Protein AF-A0A257X9N2-F1 (afdb_monomer_lite)

Foldseek 3Di:
DDDDPPDPDDDPVVVVVVVVVVVVVVVVVLVVQLVVQLVCCCPQQVDDSVLSSVQSVCVVVVHQRPDDRPDPSSVVVSVD

Radius of gyration: 18.73 Å; chains: 1; bounding box: 46×18×48 Å

Sequence (80 aa):
MFESRSAPLAPRRVFIQRVIKYASIASIVIGVALGIGILGYHYIARFTWIDSLLNASMILGGMGPMGDLPSDSAKVFASF

pLDDT: mean 86.62, std 8.62, range [55.44, 96.62]

Structure (mmCIF, N/CA/C/O backbone):
data_AF-A0A257X9N2-F1
#
_entry.id   AF-A0A257X9N2-F1
#
loop_
_atom_site.group_PDB
_atom_site.id
_atom_site.type_symbol
_atom_site.label_atom_id
_atom_site.label_alt_id
_atom_site.label_comp_id
_atom_site.label_asym_id
_atom_site.label_entity_id
_atom_site.label_seq_id
_atom_site.pdbx_PDB_ins_code
_atom_site.Cartn_x
_atom_site.Cartn_y
_atom_site.Cartn_z
_atom_site.occupancy
_atom_site.B_iso_or_equiv
_atom_site.auth_seq_id
_atom_site.auth_comp_id
_atom_site.auth_asym_id
_atom_site.auth_atom_id
_atom_site.pdbx_PDB_model_num
ATOM 1 N N . MET A 1 1 ? -21.962 -1.725 14.036 1.00 55.44 1 MET A N 1
ATOM 2 C CA . MET A 1 1 ? -23.054 -0.791 13.706 1.00 55.44 1 MET A CA 1
ATOM 3 C C . MET A 1 1 ? -22.800 0.491 14.479 1.00 55.44 1 MET A C 1
ATOM 5 O O . MET A 1 1 ? -22.490 0.389 15.661 1.00 55.44 1 MET A O 1
ATOM 9 N N . PHE A 1 2 ? -22.776 1.643 13.811 1.00 66.50 2 PHE A N 1
ATOM 10 C CA . PHE A 1 2 ? -22.607 2.936 14.483 1.00 66.50 2 PHE A CA 1
ATOM 11 C C . PHE A 1 2 ? -23.918 3.325 15.185 1.00 66.50 2 PHE A C 1
ATOM 13 O O . PHE A 1 2 ? -24.989 2.924 14.730 1.00 66.50 2 PHE A O 1
ATOM 20 N N . GLU A 1 3 ? -23.829 4.033 16.313 1.00 71.38 3 GLU A N 1
ATOM 21 C CA . GLU A 1 3 ? -25.006 4.516 17.045 1.00 71.38 3 GLU A CA 1
ATOM 22 C C . GLU A 1 3 ? -25.789 5.546 16.208 1.00 71.38 3 GLU A C 1
ATOM 24 O O . GLU A 1 3 ? -25.198 6.353 15.487 1.00 71.38 3 GLU A O 1
ATOM 29 N N . SER A 1 4 ? -27.124 5.531 16.307 1.00 70.31 4 SER A N 1
ATOM 30 C CA . SER A 1 4 ? -27.954 6.624 15.791 1.00 70.31 4 SER A CA 1
ATOM 31 C C . SER A 1 4 ? -27.766 7.871 16.663 1.00 70.31 4 SER A C 1
ATOM 33 O O . SER A 1 4 ? -27.364 7.767 17.821 1.00 70.31 4 SER A O 1
ATOM 35 N N . ARG A 1 5 ? -28.077 9.062 16.131 1.00 63.34 5 ARG A N 1
ATOM 36 C CA . ARG A 1 5 ? -27.856 10.354 16.819 1.00 63.34 5 ARG A CA 1
ATOM 37 C C . ARG A 1 5 ? -28.483 10.458 18.224 1.00 63.34 5 ARG A C 1
ATOM 39 O O . ARG A 1 5 ? -28.085 11.335 18.978 1.00 63.34 5 ARG A O 1
ATOM 46 N N . SER A 1 6 ? -29.442 9.593 18.561 1.00 69.88 6 SER A N 1
ATOM 47 C CA . SER A 1 6 ? -30.187 9.600 19.828 1.00 69.88 6 SER A CA 1
ATOM 48 C C . SER A 1 6 ? -29.788 8.480 20.798 1.00 69.88 6 SER A C 1
ATOM 50 O O . SER A 1 6 ? -30.384 8.367 21.866 1.00 69.88 6 SER A O 1
ATOM 52 N N . ALA A 1 7 ? -28.827 7.626 20.440 1.00 66.44 7 ALA A N 1
ATOM 53 C CA . ALA A 1 7 ? -28.379 6.540 21.305 1.00 66.44 7 ALA A CA 1
ATOM 54 C C . ALA A 1 7 ? -27.296 7.018 22.296 1.00 66.44 7 ALA A C 1
ATOM 56 O O . ALA A 1 7 ? -26.499 7.900 21.962 1.00 66.44 7 ALA A O 1
ATOM 57 N N . PRO A 1 8 ? -27.244 6.450 23.516 1.00 72.44 8 PRO A N 1
ATOM 58 C CA . PRO A 1 8 ? -26.200 6.769 24.484 1.00 72.44 8 PRO A CA 1
ATOM 59 C C . PRO A 1 8 ? -24.816 6.424 23.923 1.00 72.44 8 PRO A C 1
ATOM 61 O O . PRO A 1 8 ? -24.646 5.387 23.280 1.00 72.44 8 PRO A O 1
ATOM 64 N N . LEU A 1 9 ? -23.834 7.296 24.184 1.00 71.94 9 LEU A N 1
ATOM 65 C CA . LEU A 1 9 ? -22.454 7.133 23.7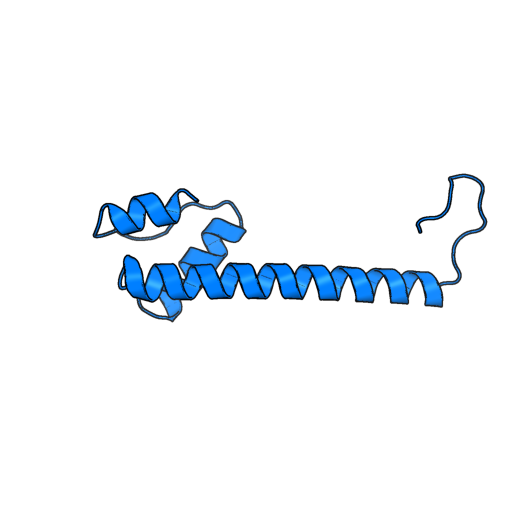22 1.00 71.94 9 LEU A CA 1
ATOM 66 C C . LEU A 1 9 ? -21.914 5.751 24.106 1.00 71.94 9 LEU A C 1
ATOM 68 O O . LEU A 1 9 ? -21.980 5.358 25.276 1.00 71.94 9 LEU A O 1
ATOM 72 N N . ALA A 1 10 ? -21.339 5.038 23.134 1.00 73.25 10 ALA A N 1
ATOM 73 C CA . ALA A 1 10 ? -20.673 3.768 23.373 1.00 73.25 10 ALA A CA 1
ATOM 74 C C . ALA A 1 10 ? -19.715 3.848 24.579 1.00 73.25 10 ALA A C 1
ATOM 76 O O . ALA A 1 10 ? -18.902 4.777 24.674 1.00 73.25 10 ALA A O 1
ATOM 77 N N . PRO A 1 11 ? -19.716 2.838 25.467 1.00 82.62 11 PRO A N 1
ATOM 78 C CA . PRO A 1 11 ? -18.685 2.700 26.483 1.00 82.62 11 PRO A CA 1
ATOM 79 C C . PRO A 1 11 ? -17.298 2.761 25.836 1.00 82.62 11 PRO A C 1
ATOM 81 O O . PRO A 1 11 ? -17.071 2.135 24.797 1.00 82.62 11 PRO A O 1
ATOM 84 N N . ARG A 1 12 ? -16.346 3.465 26.468 1.00 81.31 12 ARG A N 1
ATOM 85 C CA . ARG A 1 12 ? -14.989 3.704 25.925 1.00 81.31 12 ARG A CA 1
ATOM 86 C C . ARG A 1 12 ? -14.324 2.440 25.358 1.00 81.31 12 ARG A C 1
ATOM 88 O O . ARG A 1 12 ? -13.649 2.503 24.338 1.00 81.31 12 ARG A O 1
ATOM 95 N N . ARG A 1 13 ? -14.565 1.280 25.981 1.00 84.81 13 ARG A N 1
ATOM 96 C CA . ARG A 1 13 ? -14.067 -0.033 25.532 1.00 84.81 13 ARG A CA 1
ATOM 97 C C . ARG A 1 13 ? -14.588 -0.434 24.146 1.00 84.81 13 ARG A C 1
ATOM 99 O O . ARG A 1 13 ? -13.802 -0.859 23.307 1.00 84.81 13 ARG A O 1
ATOM 106 N N . VAL A 1 14 ? -15.887 -0.269 23.893 1.00 84.56 14 VAL A N 1
ATOM 107 C CA . VAL A 1 14 ? -16.525 -0.607 22.607 1.00 84.56 14 VAL A CA 1
ATOM 108 C C . VAL A 1 14 ? -16.045 0.340 21.510 1.00 84.56 14 VAL A C 1
ATOM 110 O O . VAL A 1 14 ? -15.777 -0.092 20.391 1.00 84.56 14 VAL A O 1
ATOM 113 N N . PHE A 1 15 ? -15.885 1.624 21.837 1.00 86.12 15 PHE A N 1
ATOM 114 C CA . PHE A 1 15 ? -15.319 2.604 20.914 1.00 86.12 15 PHE A CA 1
ATOM 115 C C . PHE A 1 15 ? -13.889 2.230 20.493 1.00 86.12 15 PHE A C 1
ATOM 117 O O . PHE A 1 15 ? -13.621 2.114 19.299 1.00 86.12 15 PHE A O 1
ATOM 124 N N . ILE A 1 16 ? -12.998 1.950 21.452 1.00 90.12 16 ILE A N 1
ATOM 125 C CA . ILE A 1 16 ? -11.606 1.559 21.169 1.00 90.12 16 ILE A CA 1
ATOM 126 C C . ILE A 1 16 ? -11.547 0.277 20.328 1.00 90.12 16 ILE A C 1
ATOM 128 O O . ILE A 1 16 ? -10.801 0.223 19.355 1.00 90.12 16 ILE A O 1
ATOM 132 N N . GLN A 1 17 ? -12.368 -0.732 20.635 1.00 89.75 17 GLN A N 1
ATOM 133 C CA . GLN A 1 17 ? -12.434 -1.962 19.835 1.00 89.75 17 GLN A CA 1
ATOM 134 C C . GLN A 1 17 ? -12.836 -1.697 18.379 1.00 89.75 17 GLN A C 1
ATOM 136 O O . GLN A 1 17 ? -12.265 -2.294 17.468 1.00 89.75 17 GLN A O 1
ATOM 141 N N . ARG A 1 18 ? -13.797 -0.793 18.141 1.00 89.69 18 ARG A N 1
ATOM 142 C CA . ARG A 1 18 ? -14.189 -0.391 16.781 1.00 89.69 18 ARG A CA 1
ATOM 143 C C . ARG A 1 18 ? -13.031 0.310 16.069 1.00 89.69 18 ARG A C 1
ATOM 145 O O . ARG A 1 18 ? -12.732 -0.054 14.937 1.00 89.69 18 ARG A O 1
ATOM 152 N N . VAL A 1 19 ? -12.368 1.260 16.732 1.00 92.00 19 VAL A N 1
ATOM 153 C CA . VAL A 1 19 ? -11.219 1.988 16.167 1.00 92.00 19 VAL A CA 1
ATOM 154 C C . VAL A 1 19 ? -10.098 1.026 15.789 1.00 92.00 19 VAL A C 1
ATOM 156 O O . VAL A 1 19 ? -9.661 1.049 14.645 1.00 92.00 19 VAL A O 1
ATOM 159 N N . ILE A 1 20 ? -9.690 0.133 16.696 1.00 94.50 20 ILE A N 1
ATOM 160 C CA . ILE A 1 20 ? -8.640 -0.858 16.424 1.00 94.50 20 ILE A CA 1
ATOM 161 C C . ILE A 1 20 ? -9.051 -1.761 15.263 1.00 94.50 20 ILE A C 1
ATOM 163 O O . ILE A 1 20 ? -8.272 -1.938 14.336 1.00 94.50 20 ILE A O 1
ATOM 167 N N . LYS A 1 21 ? -10.287 -2.277 15.255 1.00 93.44 21 LYS A N 1
ATOM 168 C CA . LYS A 1 21 ? -10.768 -3.147 14.175 1.00 93.44 21 LYS A CA 1
ATOM 169 C C . LYS A 1 21 ? -10.664 -2.472 12.807 1.00 93.44 21 LYS A C 1
ATOM 171 O O . LYS A 1 21 ? -10.136 -3.072 11.876 1.00 93.44 21 LYS A O 1
ATOM 176 N N . TYR A 1 22 ? -11.164 -1.246 12.670 1.00 94.19 22 TYR A N 1
ATOM 177 C CA . TYR A 1 22 ? -11.122 -0.546 11.385 1.00 94.19 22 TYR A CA 1
ATOM 178 C C . TYR A 1 22 ? -9.715 -0.071 11.022 1.00 94.19 22 TYR A C 1
ATOM 180 O O . TYR A 1 22 ? -9.351 -0.158 9.855 1.00 94.19 22 TYR A O 1
ATOM 188 N N . ALA A 1 23 ? -8.904 0.348 11.996 1.00 94.50 23 ALA A N 1
ATOM 189 C CA . ALA A 1 23 ? -7.499 0.679 11.770 1.00 94.50 23 ALA A CA 1
ATOM 190 C C . ALA A 1 23 ? -6.705 -0.541 11.277 1.00 94.50 23 ALA A C 1
ATOM 192 O O . ALA A 1 23 ? -5.939 -0.424 10.326 1.00 94.50 23 ALA A O 1
ATOM 193 N N . SER A 1 24 ? -6.932 -1.725 11.854 1.00 95.94 24 SER A N 1
ATOM 194 C CA . SER A 1 24 ? -6.320 -2.973 11.391 1.00 95.94 24 SER A CA 1
ATOM 195 C C . SER A 1 24 ? -6.764 -3.334 9.976 1.00 95.94 24 SER A C 1
ATOM 197 O O . SER A 1 24 ? -5.923 -3.667 9.150 1.00 95.94 24 SER A O 1
ATOM 199 N N . ILE A 1 25 ? -8.061 -3.224 9.666 1.00 96.12 25 ILE A N 1
ATOM 200 C CA . ILE A 1 25 ? -8.565 -3.470 8.306 1.00 96.12 25 ILE A CA 1
ATOM 201 C C . ILE A 1 25 ? -7.925 -2.492 7.312 1.00 96.12 25 ILE A C 1
ATOM 203 O O . ILE A 1 25 ? -7.416 -2.924 6.283 1.00 96.12 25 ILE A O 1
ATOM 207 N N . ALA A 1 26 ? -7.893 -1.196 7.632 1.00 94.62 26 ALA A N 1
ATOM 208 C CA . ALA A 1 26 ? -7.264 -0.183 6.788 1.00 94.62 26 ALA A CA 1
ATOM 209 C C . ALA A 1 26 ? -5.768 -0.462 6.584 1.00 94.62 26 ALA A C 1
ATOM 211 O O . ALA A 1 26 ? -5.279 -0.397 5.462 1.00 94.62 26 ALA A O 1
ATOM 212 N N . SER A 1 27 ? -5.054 -0.842 7.645 1.00 94.94 27 SER A N 1
ATOM 213 C CA . SER A 1 27 ? -3.631 -1.180 7.579 1.00 94.94 27 SER A CA 1
ATOM 214 C C . SER A 1 27 ? -3.363 -2.407 6.703 1.00 94.94 27 SER A C 1
ATOM 216 O O . SER A 1 27 ? -2.403 -2.394 5.938 1.00 94.94 27 SER A O 1
ATOM 218 N N . ILE A 1 28 ? -4.230 -3.426 6.741 1.00 96.62 28 ILE A N 1
ATOM 219 C CA . ILE A 1 28 ? -4.141 -4.590 5.845 1.00 96.62 28 ILE A CA 1
ATOM 220 C C . ILE A 1 28 ? -4.357 -4.165 4.392 1.00 96.62 28 ILE A C 1
ATOM 222 O O . ILE A 1 28 ? -3.564 -4.535 3.531 1.00 96.62 28 ILE A O 1
ATOM 226 N N . VAL A 1 29 ? -5.396 -3.374 4.114 1.00 95.88 29 VAL A N 1
ATOM 227 C CA . VAL A 1 29 ? -5.687 -2.891 2.753 1.00 95.88 29 VAL A CA 1
ATOM 228 C C . VAL A 1 29 ? -4.514 -2.076 2.204 1.00 95.88 29 VAL A C 1
ATOM 230 O O . VAL A 1 29 ? -4.066 -2.331 1.090 1.00 95.88 29 VAL A O 1
ATOM 233 N N . ILE A 1 30 ? -3.969 -1.161 3.008 1.00 94.81 30 ILE A N 1
ATOM 234 C CA . ILE A 1 30 ? -2.781 -0.370 2.663 1.00 94.81 30 ILE A CA 1
ATOM 235 C C . ILE A 1 30 ? -1.571 -1.276 2.417 1.00 94.81 30 ILE A C 1
ATOM 237 O O . ILE A 1 30 ? -0.876 -1.107 1.421 1.00 94.81 30 ILE A O 1
ATOM 241 N N . GLY A 1 31 ? -1.327 -2.255 3.290 1.00 95.31 31 GLY A N 1
ATOM 242 C CA . GLY A 1 31 ? -0.203 -3.181 3.158 1.00 95.31 31 GLY A CA 1
ATOM 243 C C . GLY A 1 31 ? -0.279 -4.028 1.888 1.00 95.31 31 GLY A C 1
ATOM 244 O O . GLY A 1 31 ? 0.727 -4.194 1.203 1.00 95.31 31 GLY A O 1
ATOM 245 N N . VAL A 1 32 ? -1.471 -4.515 1.532 1.00 95.56 32 VAL A N 1
ATOM 246 C CA . VAL A 1 32 ? -1.694 -5.260 0.284 1.00 95.56 32 VAL A CA 1
ATOM 247 C C . VAL A 1 32 ? -1.496 -4.356 -0.932 1.00 95.56 32 VAL A C 1
ATOM 249 O O . VAL A 1 32 ? -0.789 -4.746 -1.859 1.00 9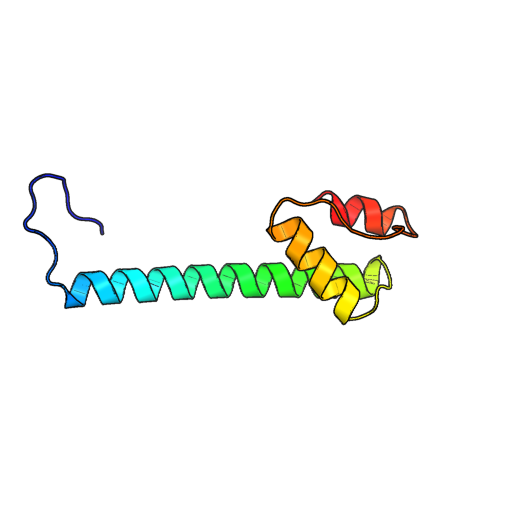5.56 32 VAL A O 1
ATOM 252 N N . ALA A 1 33 ? -2.056 -3.143 -0.917 1.00 92.94 33 ALA A N 1
ATOM 253 C CA . ALA A 1 33 ? -1.889 -2.180 -2.004 1.00 92.94 33 ALA A CA 1
ATOM 254 C C . ALA A 1 33 ? -0.411 -1.813 -2.220 1.00 92.94 33 ALA A C 1
ATOM 256 O O . ALA A 1 33 ? 0.078 -1.866 -3.348 1.00 92.94 33 ALA A O 1
ATOM 257 N N . LEU A 1 34 ? 0.328 -1.533 -1.141 1.00 93.81 34 LEU A N 1
ATOM 258 C CA . LEU A 1 34 ? 1.770 -1.284 -1.201 1.00 93.81 34 LEU A CA 1
ATOM 259 C C . LEU A 1 34 ? 2.538 -2.501 -1.703 1.00 93.81 34 LEU A C 1
ATOM 261 O O . LEU A 1 34 ? 3.411 -2.347 -2.548 1.00 93.81 34 LEU A O 1
ATOM 265 N N . GLY A 1 35 ? 2.213 -3.705 -1.230 1.00 94.31 35 GLY A N 1
ATOM 266 C CA . GLY A 1 35 ? 2.857 -4.935 -1.690 1.00 94.31 35 GLY A CA 1
ATOM 267 C C . GLY A 1 35 ? 2.709 -5.136 -3.198 1.00 94.31 35 GLY A C 1
ATOM 268 O O . GLY A 1 35 ? 3.695 -5.399 -3.883 1.00 94.31 35 GLY A O 1
ATOM 269 N N . ILE A 1 36 ? 1.500 -4.940 -3.731 1.00 93.56 36 ILE A N 1
ATOM 270 C CA . ILE A 1 36 ? 1.236 -5.006 -5.176 1.00 93.56 36 ILE A CA 1
ATOM 271 C C . ILE A 1 36 ? 2.021 -3.913 -5.915 1.00 93.56 36 ILE A C 1
ATOM 273 O O . ILE A 1 36 ? 2.678 -4.208 -6.913 1.00 93.56 36 ILE A O 1
ATOM 277 N N . GLY A 1 37 ? 2.009 -2.679 -5.403 1.00 92.31 37 GLY A N 1
ATOM 278 C CA . GLY A 1 37 ? 2.751 -1.552 -5.970 1.00 92.31 37 GLY A CA 1
ATOM 279 C C . GLY A 1 37 ? 4.257 -1.808 -6.047 1.00 92.31 37 GLY A C 1
ATOM 280 O O . GLY A 1 37 ? 4.859 -1.638 -7.104 1.00 92.31 37 GLY A O 1
ATOM 281 N N . ILE A 1 38 ? 4.860 -2.278 -4.953 1.00 94.12 38 ILE A N 1
ATOM 282 C CA . ILE A 1 38 ? 6.293 -2.593 -4.864 1.00 94.12 38 ILE A CA 1
ATOM 283 C C . ILE A 1 38 ? 6.669 -3.657 -5.891 1.00 94.12 38 ILE A C 1
ATOM 285 O O . ILE A 1 38 ? 7.637 -3.480 -6.625 1.00 94.12 38 ILE A O 1
ATOM 289 N N . LEU A 1 39 ? 5.907 -4.751 -5.968 1.00 94.06 39 LEU A N 1
ATOM 290 C CA . LEU A 1 39 ? 6.190 -5.825 -6.920 1.00 94.06 39 LEU A CA 1
ATOM 291 C C . LEU A 1 39 ? 6.020 -5.339 -8.364 1.00 94.06 39 LEU A C 1
ATOM 293 O O . LEU A 1 39 ? 6.853 -5.650 -9.213 1.00 94.06 39 LEU A O 1
ATOM 297 N N . GLY A 1 40 ? 4.994 -4.537 -8.649 1.00 91.25 40 GLY A 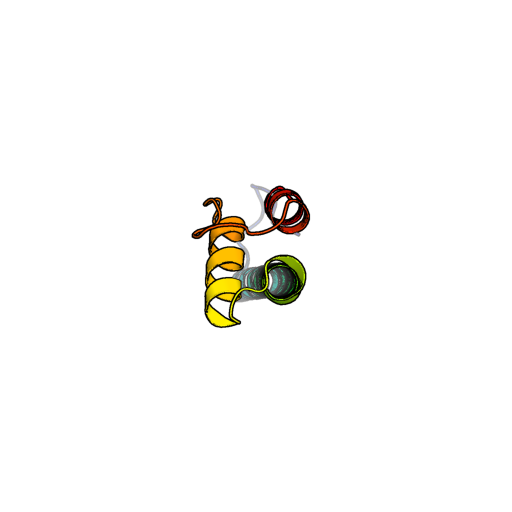N 1
ATOM 298 C CA . GLY A 1 40 ? 4.791 -3.959 -9.975 1.00 91.25 40 GLY A CA 1
ATOM 299 C C . GLY A 1 40 ? 5.934 -3.035 -10.392 1.00 91.25 40 GLY A C 1
ATOM 300 O O . GLY A 1 40 ? 6.506 -3.223 -11.464 1.00 91.25 40 GLY A O 1
ATOM 301 N N . TYR A 1 41 ? 6.359 -2.107 -9.531 1.00 90.88 41 TYR A N 1
ATOM 302 C CA . TYR A 1 41 ? 7.514 -1.249 -9.819 1.00 90.88 41 TYR A CA 1
ATOM 303 C C . TYR A 1 41 ? 8.820 -2.040 -9.942 1.00 90.88 41 TYR A C 1
ATOM 305 O O . TYR A 1 41 ? 9.623 -1.769 -10.839 1.00 90.88 41 TYR A O 1
ATOM 313 N N . HIS A 1 42 ? 9.014 -3.070 -9.121 1.00 92.00 42 HIS A N 1
ATOM 314 C CA . HIS A 1 42 ? 10.227 -3.874 -9.175 1.00 92.00 42 HIS A CA 1
ATOM 315 C C . HIS A 1 42 ? 10.311 -4.714 -10.458 1.00 92.00 42 HIS A C 1
ATOM 317 O O . HIS A 1 42 ? 11.356 -4.753 -11.103 1.00 92.00 42 HIS A O 1
ATOM 323 N N . TYR A 1 43 ? 9.216 -5.358 -10.875 1.00 90.38 43 TYR A N 1
ATOM 324 C CA . TYR A 1 43 ? 9.224 -6.242 -12.046 1.00 90.38 43 TYR A CA 1
ATOM 325 C C . TYR A 1 43 ? 8.963 -5.519 -13.374 1.00 90.38 43 TYR A C 1
ATOM 327 O O . TYR A 1 43 ? 9.574 -5.871 -14.384 1.00 90.38 43 TYR A O 1
ATOM 335 N N . ILE A 1 44 ? 8.079 -4.517 -13.396 1.00 88.38 44 ILE A N 1
ATOM 336 C CA . ILE A 1 44 ? 7.655 -3.819 -14.624 1.00 88.38 44 ILE A CA 1
ATOM 337 C C . ILE A 1 44 ? 8.550 -2.608 -14.897 1.00 88.38 44 ILE A C 1
ATOM 339 O O . ILE A 1 44 ? 9.022 -2.442 -16.023 1.00 88.38 44 ILE A O 1
ATOM 343 N N . ALA A 1 45 ? 8.811 -1.784 -13.877 1.00 86.25 45 ALA A N 1
ATOM 344 C CA . ALA A 1 45 ? 9.665 -0.599 -14.003 1.00 86.25 45 ALA A CA 1
ATOM 345 C C . ALA A 1 45 ? 11.154 -0.897 -13.754 1.00 86.25 45 ALA A C 1
ATOM 347 O O . ALA A 1 45 ? 11.995 -0.045 -14.030 1.00 86.25 45 ALA A O 1
ATOM 348 N N . ARG A 1 46 ? 11.492 -2.111 -13.283 1.00 86.44 46 ARG A N 1
ATOM 349 C CA . ARG A 1 46 ? 12.865 -2.547 -12.958 1.00 86.44 46 ARG A CA 1
ATOM 350 C C . ARG A 1 46 ? 13.564 -1.646 -11.935 1.00 86.44 46 ARG A C 1
ATOM 352 O O . ARG A 1 46 ? 14.790 -1.552 -11.921 1.00 86.44 46 ARG A O 1
ATOM 359 N N . PHE A 1 47 ? 12.785 -0.993 -11.079 1.00 86.50 47 PHE A N 1
ATOM 360 C CA . PHE A 1 47 ? 13.299 -0.169 -9.992 1.00 86.50 47 PHE A CA 1
ATOM 361 C C . PHE A 1 47 ? 13.906 -1.030 -8.885 1.00 86.50 47 PHE A C 1
ATOM 363 O O . PHE A 1 47 ? 13.550 -2.200 -8.709 1.00 86.50 47 PHE A O 1
ATOM 370 N N . THR A 1 48 ? 14.824 -0.459 -8.101 1.00 91.38 48 THR A N 1
ATOM 371 C CA . THR A 1 48 ? 15.322 -1.140 -6.899 1.00 91.38 48 THR A CA 1
ATOM 372 C C . THR A 1 48 ? 14.173 -1.355 -5.910 1.00 91.38 48 THR A C 1
ATOM 374 O O . THR A 1 48 ? 13.134 -0.699 -5.996 1.00 91.38 48 THR A O 1
ATOM 377 N N . TRP A 1 49 ? 14.321 -2.270 -4.950 1.00 92.19 49 TRP A N 1
ATOM 378 C CA . TRP A 1 49 ? 13.287 -2.503 -3.931 1.00 92.19 49 TRP A CA 1
ATOM 379 C C . TRP A 1 49 ? 12.921 -1.232 -3.155 1.00 92.19 49 TRP A C 1
ATOM 381 O O . TRP A 1 49 ? 11.754 -1.010 -2.840 1.00 92.19 49 TRP A O 1
ATOM 391 N N . ILE A 1 50 ? 13.915 -0.384 -2.884 1.00 92.56 50 ILE A N 1
ATOM 392 C CA . ILE A 1 50 ? 13.745 0.867 -2.140 1.00 92.56 50 ILE A CA 1
ATOM 393 C C . ILE A 1 50 ? 13.020 1.901 -3.003 1.00 92.56 50 ILE A C 1
ATOM 395 O O . ILE A 1 50 ? 12.046 2.495 -2.545 1.00 92.56 50 ILE A O 1
ATOM 399 N N . ASP A 1 51 ? 13.417 2.049 -4.268 1.00 90.44 51 ASP A N 1
ATOM 400 C CA . ASP A 1 51 ? 12.743 2.958 -5.204 1.00 90.44 51 ASP A CA 1
ATOM 401 C C . ASP A 1 51 ? 11.314 2.497 -5.510 1.00 90.44 51 ASP A C 1
ATOM 403 O O . ASP A 1 51 ? 10.416 3.319 -5.684 1.00 90.44 51 ASP A O 1
ATOM 407 N N . SER A 1 52 ? 11.081 1.183 -5.525 1.00 91.44 52 SER A N 1
ATOM 408 C CA . SER A 1 52 ? 9.755 0.582 -5.702 1.00 91.44 52 SER A CA 1
ATOM 409 C C . SER A 1 52 ? 8.854 0.852 -4.498 1.00 91.44 52 SER A C 1
ATOM 411 O O . SER A 1 52 ? 7.687 1.191 -4.676 1.00 91.44 52 SER A O 1
ATOM 413 N N . LEU A 1 53 ? 9.388 0.761 -3.275 1.00 92.88 53 LEU A N 1
ATOM 414 C CA . LEU A 1 53 ? 8.683 1.149 -2.050 1.00 92.88 53 LEU A CA 1
ATOM 415 C C . LEU A 1 53 ? 8.352 2.639 -2.036 1.00 92.88 53 LEU A C 1
ATOM 417 O O . LEU A 1 53 ? 7.218 3.005 -1.720 1.00 92.88 53 LEU A O 1
ATOM 421 N N . LEU A 1 54 ? 9.318 3.485 -2.393 1.00 92.25 54 LEU A N 1
ATOM 422 C CA . LEU A 1 54 ? 9.125 4.928 -2.471 1.00 92.25 54 LEU A CA 1
ATOM 423 C C . LEU A 1 54 ? 8.016 5.269 -3.472 1.00 92.25 54 LEU A C 1
ATOM 425 O O . LEU A 1 54 ? 7.040 5.912 -3.096 1.00 92.25 54 LEU A O 1
ATOM 429 N N . ASN A 1 55 ? 8.115 4.777 -4.709 1.00 91.00 55 ASN A N 1
ATOM 430 C CA . ASN A 1 55 ? 7.145 5.061 -5.768 1.00 91.00 55 ASN A CA 1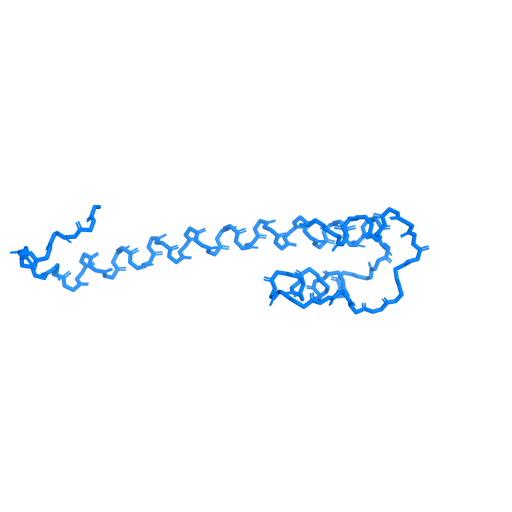
ATOM 431 C C . ASN A 1 55 ? 5.750 4.497 -5.466 1.00 91.00 55 ASN A C 1
ATOM 433 O O . ASN A 1 55 ? 4.755 5.201 -5.646 1.00 91.00 55 ASN A O 1
ATOM 437 N N . ALA A 1 56 ? 5.657 3.272 -4.939 1.00 91.69 56 ALA A N 1
ATOM 438 C CA . ALA A 1 56 ? 4.382 2.704 -4.498 1.00 91.69 56 ALA A CA 1
ATOM 439 C C . ALA A 1 56 ? 3.733 3.551 -3.390 1.00 91.69 56 ALA A C 1
ATOM 441 O O . ALA A 1 56 ? 2.525 3.785 -3.414 1.00 91.69 56 ALA A O 1
ATOM 442 N N . SER A 1 57 ? 4.533 4.055 -2.445 1.00 91.62 57 SER A N 1
ATOM 443 C CA . SER A 1 57 ? 4.049 4.924 -1.366 1.00 91.62 57 SER A CA 1
ATOM 444 C C . SER A 1 57 ? 3.630 6.304 -1.872 1.00 91.62 57 SER A C 1
ATOM 446 O O . SER A 1 57 ? 2.648 6.858 -1.381 1.00 91.62 57 SER A O 1
ATOM 448 N N . MET A 1 58 ? 4.341 6.857 -2.859 1.00 91.75 58 MET A N 1
ATOM 449 C CA . MET A 1 58 ? 4.004 8.143 -3.470 1.00 91.75 58 MET A CA 1
ATOM 450 C C . MET A 1 58 ? 2.647 8.087 -4.168 1.00 91.75 58 MET A C 1
ATOM 452 O O . MET A 1 58 ? 1.798 8.923 -3.862 1.00 91.75 58 MET A O 1
ATOM 456 N N . ILE A 1 59 ? 2.402 7.071 -5.003 1.00 89.62 59 ILE A N 1
ATOM 457 C CA . ILE A 1 59 ? 1.105 6.902 -5.679 1.00 89.62 59 ILE A CA 1
ATOM 458 C C . ILE A 1 59 ? -0.020 6.673 -4.676 1.00 89.62 59 ILE A C 1
ATOM 460 O O . ILE A 1 59 ? -1.061 7.321 -4.770 1.00 89.62 59 ILE A O 1
ATOM 464 N N . LEU A 1 60 ? 0.197 5.822 -3.669 1.00 88.81 60 LEU A N 1
ATOM 465 C CA . LEU A 1 60 ? -0.786 5.620 -2.602 1.00 88.81 60 LEU A CA 1
ATOM 466 C C . LEU A 1 60 ? -1.125 6.939 -1.880 1.00 88.81 60 LEU A C 1
ATOM 468 O O . LEU A 1 60 ? -2.268 7.161 -1.485 1.00 88.81 60 LEU A O 1
ATOM 472 N N . GLY A 1 61 ? -0.132 7.817 -1.718 1.00 88.19 61 GLY A N 1
ATOM 473 C CA . GLY A 1 61 ? -0.279 9.157 -1.152 1.00 88.19 61 GLY A CA 1
ATOM 474 C C . GLY A 1 61 ? -0.853 10.207 -2.112 1.00 88.19 61 GLY A C 1
ATOM 475 O O . GLY A 1 61 ? -1.009 11.357 -1.705 1.00 88.19 61 GLY A O 1
ATOM 476 N N . GLY A 1 62 ? -1.161 9.847 -3.362 1.00 86.94 62 GLY A N 1
ATOM 477 C CA . GLY A 1 62 ? -1.691 10.751 -4.389 1.00 86.94 62 GLY A CA 1
ATOM 478 C C . GLY A 1 62 ? -0.636 11.598 -5.108 1.00 86.94 62 GLY A C 1
ATOM 479 O O . GLY A 1 62 ? -0.984 12.554 -5.799 1.00 86.94 62 GLY A O 1
ATOM 480 N N . MET A 1 63 ? 0.647 11.278 -4.946 1.00 87.06 63 MET A N 1
ATOM 481 C CA . MET A 1 63 ? 1.758 11.916 -5.651 1.00 87.06 63 MET A CA 1
ATOM 482 C C . MET A 1 63 ? 2.169 11.085 -6.870 1.00 87.06 63 MET A C 1
ATOM 484 O O . MET A 1 63 ? 2.080 9.861 -6.858 1.00 87.06 63 MET A O 1
ATOM 488 N N . GLY A 1 64 ? 2.644 11.747 -7.926 1.00 83.44 64 GLY A N 1
ATOM 489 C CA . GLY A 1 64 ? 3.160 11.055 -9.110 1.00 83.44 64 GLY A CA 1
ATOM 490 C C . GLY A 1 64 ? 4.451 10.269 -8.830 1.00 83.44 64 GLY A C 1
ATOM 491 O O . GLY A 1 64 ? 5.120 10.527 -7.826 1.00 83.44 64 GLY A O 1
ATOM 492 N N . PRO A 1 65 ? 4.823 9.330 -9.714 1.00 82.06 65 PRO A N 1
ATOM 493 C CA . PRO A 1 65 ? 6.063 8.576 -9.585 1.00 82.06 65 PRO A CA 1
ATOM 494 C C . PRO A 1 65 ? 7.294 9.485 -9.727 1.00 82.06 65 PRO A C 1
ATOM 496 O O . PRO A 1 65 ? 7.304 10.441 -10.505 1.00 82.06 65 PRO A O 1
ATOM 499 N N . MET A 1 66 ? 8.342 9.171 -8.971 1.00 80.06 66 MET A N 1
ATOM 500 C CA . MET A 1 66 ? 9.652 9.808 -9.035 1.00 80.06 66 MET A CA 1
ATOM 501 C C . MET A 1 66 ? 10.609 8.950 -9.874 1.00 80.06 66 MET A C 1
ATOM 503 O O . MET A 1 66 ? 10.798 7.765 -9.596 1.00 80.06 66 MET A O 1
ATOM 507 N N . GLY A 1 67 ? 11.266 9.585 -10.847 1.00 77.81 67 GLY A N 1
ATOM 508 C CA . GLY A 1 67 ? 12.263 8.964 -11.722 1.00 77.81 67 GLY A CA 1
ATOM 509 C C . GLY A 1 67 ? 11.747 8.702 -13.137 1.00 77.81 67 GLY A C 1
ATOM 510 O O . GLY A 1 67 ? 10.561 8.856 -13.427 1.00 77.81 67 GLY A O 1
ATOM 511 N N . ASP A 1 68 ? 12.658 8.311 -14.027 1.00 78.94 68 ASP A N 1
ATOM 512 C CA . ASP A 1 68 ? 12.307 7.974 -15.403 1.00 78.94 68 ASP A CA 1
ATOM 513 C C . ASP A 1 68 ? 11.639 6.600 -15.450 1.00 78.94 68 ASP A C 1
ATOM 515 O O . ASP A 1 68 ? 12.225 5.600 -15.033 1.00 78.94 68 ASP A O 1
ATOM 519 N N . LEU A 1 69 ? 10.414 6.537 -15.981 1.00 83.12 69 LEU A N 1
ATOM 520 C CA . LEU A 1 69 ? 9.750 5.269 -16.273 1.00 83.12 69 LEU A CA 1
ATOM 521 C C . LEU A 1 69 ? 10.262 4.746 -17.623 1.00 83.12 69 LEU A C 1
ATOM 523 O O . LEU A 1 69 ? 9.899 5.301 -18.667 1.00 83.12 69 LEU A O 1
ATOM 527 N N . PRO A 1 70 ? 11.087 3.682 -17.634 1.00 79.31 70 PRO A N 1
ATOM 528 C CA . PRO A 1 70 ? 11.862 3.305 -18.813 1.00 79.31 70 PRO A CA 1
ATOM 529 C C . PRO A 1 70 ? 11.025 2.620 -19.902 1.00 79.31 70 PRO A C 1
ATOM 531 O O . PRO A 1 70 ? 11.496 2.451 -21.024 1.00 79.31 70 PRO A O 1
ATOM 534 N N . SER A 1 71 ? 9.798 2.195 -19.587 1.00 83.81 71 SER A N 1
ATOM 535 C CA . SER A 1 71 ? 8.928 1.437 -20.485 1.00 83.81 71 SER A CA 1
ATOM 536 C C . SER A 1 71 ? 7.495 1.9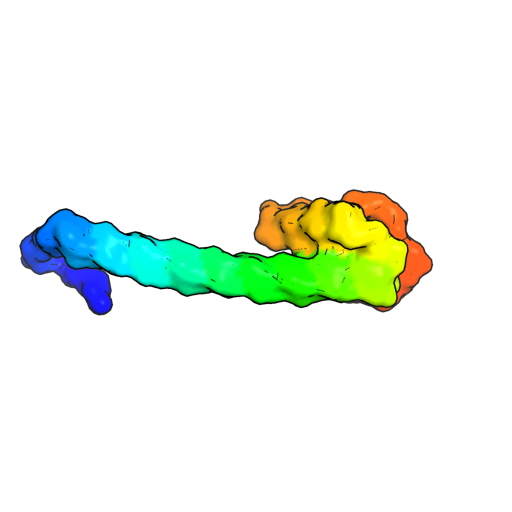64 -20.470 1.00 83.81 71 SER A C 1
ATOM 538 O O . SER A 1 71 ? 7.003 2.469 -19.458 1.00 83.81 71 SER A O 1
ATOM 540 N N . ASP A 1 72 ? 6.784 1.798 -21.585 1.00 88.06 72 ASP A N 1
ATOM 541 C CA . ASP A 1 72 ? 5.368 2.171 -21.656 1.00 88.06 72 ASP A CA 1
ATOM 542 C C . ASP A 1 72 ? 4.503 1.303 -20.735 1.00 88.06 72 ASP A C 1
ATOM 544 O O . ASP A 1 72 ? 3.531 1.793 -20.168 1.00 88.06 72 ASP A O 1
ATOM 548 N N . SER A 1 73 ? 4.900 0.050 -20.484 1.00 85.62 73 SER A N 1
ATOM 549 C CA . SER A 1 73 ? 4.237 -0.805 -19.495 1.00 85.62 73 SER A CA 1
ATOM 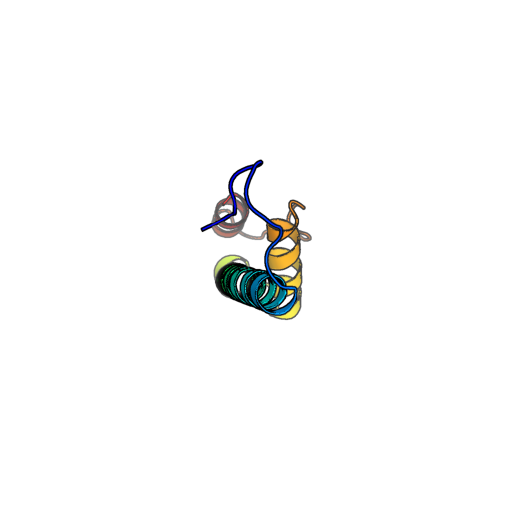550 C C . SER A 1 73 ? 4.349 -0.247 -18.075 1.00 85.62 73 SER A C 1
ATOM 552 O O . SER A 1 73 ? 3.375 -0.312 -17.328 1.00 85.62 73 SER A O 1
ATOM 554 N N . ALA A 1 74 ? 5.487 0.350 -17.707 1.00 85.81 74 ALA A N 1
ATOM 555 C CA . ALA A 1 74 ? 5.657 1.001 -16.411 1.00 85.81 74 ALA A CA 1
ATOM 556 C C . ALA A 1 74 ? 4.798 2.269 -16.292 1.00 85.81 74 ALA A C 1
ATOM 558 O O . ALA A 1 74 ? 4.193 2.496 -15.248 1.00 85.81 74 ALA A O 1
ATOM 559 N N . LYS A 1 75 ? 4.682 3.063 -17.365 1.00 86.75 75 LYS A N 1
ATOM 560 C CA . LYS A 1 75 ? 3.801 4.248 -17.404 1.00 86.75 75 LYS A CA 1
ATOM 561 C C . LYS A 1 75 ? 2.329 3.875 -17.267 1.00 86.75 75 LYS A C 1
ATOM 563 O O . LYS A 1 75 ? 1.601 4.512 -16.510 1.00 86.75 75 LYS A O 1
ATOM 568 N N . VAL A 1 76 ? 1.904 2.830 -17.978 1.00 87.25 76 VAL A N 1
ATOM 569 C CA . VAL A 1 76 ? 0.540 2.301 -17.874 1.00 87.25 76 VAL A CA 1
ATOM 570 C C . VAL A 1 76 ? 0.292 1.788 -16.460 1.00 87.25 76 VAL A C 1
ATOM 572 O O . VAL A 1 76 ? -0.720 2.145 -15.873 1.00 87.25 76 VAL A O 1
ATOM 575 N N . PHE A 1 77 ? 1.228 1.032 -15.881 1.00 88.06 77 PHE A N 1
ATOM 576 C CA . PHE A 1 77 ? 1.122 0.561 -14.500 1.00 88.06 77 PHE A CA 1
ATOM 577 C C . PHE A 1 77 ? 0.978 1.713 -13.498 1.00 88.06 77 PHE A C 1
ATOM 579 O O . PHE A 1 77 ? 0.088 1.673 -12.662 1.00 88.06 77 PHE A O 1
ATOM 586 N N . ALA A 1 78 ? 1.788 2.764 -13.625 1.00 86.12 78 ALA A N 1
ATOM 587 C CA . ALA A 1 78 ? 1.723 3.939 -12.757 1.00 86.12 78 ALA A CA 1
ATOM 588 C C . ALA A 1 78 ? 0.446 4.791 -12.928 1.00 86.12 78 ALA A C 1
ATOM 590 O O . ALA A 1 78 ? 0.238 5.726 -12.160 1.00 86.12 78 ALA A O 1
ATOM 591 N N . SER A 1 79 ? -0.387 4.514 -13.939 1.00 83.06 79 SER A N 1
ATOM 592 C CA . SER A 1 79 ? -1.655 5.221 -14.171 1.00 83.06 79 SER A CA 1
ATOM 593 C C . SER A 1 79 ? -2.856 4.579 -13.459 1.00 83.06 79 SER A C 1
ATOM 595 O O . SER A 1 79 ? -3.944 5.157 -13.497 1.00 83.06 79 SER A O 1
ATOM 597 N N . PHE A 1 80 ? -2.679 3.399 -12.856 1.00 74.88 80 PHE A N 1
ATOM 598 C CA . PHE A 1 80 ? -3.702 2.657 -12.108 1.00 74.88 80 PHE A CA 1
ATOM 599 C C . PHE A 1 80 ? -3.415 2.684 -10.606 1.00 74.88 80 PHE A C 1
ATOM 601 O O . PHE A 1 80 ? -4.405 2.729 -9.842 1.00 74.88 80 PHE A O 1
#

Secondary structure (DSSP, 8-state):
-PPPTTSPPPPHHHHHHHHHHHHHHHHHHHHHHHHHHHHHHHHTS---HHHHHHHHHHHHTTPPPPS---SHHHHHHTT-